Protein AF-A0A9D4TCZ4-F1 (afdb_monomer_lite)

Organism: Rhipicephalus sanguineus (NCBI:txid34632)

Structure (mmCIF, N/CA/C/O backbone):
data_AF-A0A9D4TCZ4-F1
#
_entry.id   AF-A0A9D4TCZ4-F1
#
loop_
_atom_site.group_PDB
_atom_site.id
_atom_site.type_symbol
_atom_site.label_atom_id
_atom_site.label_alt_id
_atom_site.label_comp_id
_atom_site.label_asym_id
_atom_site.label_entity_id
_atom_site.label_seq_id
_atom_site.pdbx_PDB_ins_code
_atom_site.Cartn_x
_atom_site.Cartn_y
_atom_site.Cartn_z
_atom_site.occupancy
_atom_site.B_iso_or_equiv
_atom_site.auth_seq_id
_atom_site.auth_comp_id
_atom_site.auth_asym_id
_atom_site.auth_atom_id
_atom_site.pdbx_PDB_model_num
ATOM 1 N N . MET A 1 1 ? -48.104 23.508 73.367 1.00 40.94 1 MET A N 1
ATOM 2 C CA . MET A 1 1 ? -46.845 22.809 73.702 1.00 40.94 1 MET A CA 1
ATOM 3 C C . MET A 1 1 ? -46.053 22.587 72.416 1.00 40.94 1 MET A C 1
ATOM 5 O O . MET A 1 1 ? -46.429 21.726 71.637 1.00 40.94 1 MET A O 1
ATOM 9 N N . LEU A 1 2 ? -45.010 23.385 72.168 1.00 32.75 2 LEU A N 1
ATOM 10 C CA . LEU A 1 2 ? -43.997 23.152 71.127 1.00 32.75 2 LEU A CA 1
ATOM 11 C C . LEU A 1 2 ? -42.649 22.969 71.839 1.00 32.75 2 LEU A C 1
ATOM 13 O O . LEU A 1 2 ? -42.319 23.770 72.711 1.00 32.75 2 LEU A O 1
ATOM 17 N N . ARG A 1 3 ? -41.881 21.933 71.485 1.00 42.09 3 ARG A N 1
ATOM 18 C CA . ARG A 1 3 ? -40.500 21.738 71.956 1.00 42.09 3 ARG A CA 1
ATOM 19 C C . ARG A 1 3 ? -39.529 21.979 70.799 1.00 42.09 3 ARG A C 1
ATOM 21 O O . ARG A 1 3 ? -39.479 21.187 69.866 1.00 42.09 3 ARG A O 1
ATOM 28 N N . LEU A 1 4 ? -38.755 23.060 70.895 1.00 38.50 4 LEU A N 1
ATOM 29 C CA . LEU A 1 4 ? -37.473 23.242 70.211 1.00 38.50 4 LEU A CA 1
ATOM 30 C C . LEU A 1 4 ? -36.360 22.705 71.125 1.00 38.50 4 LEU A C 1
ATOM 32 O O . LEU A 1 4 ? -36.320 23.098 72.288 1.00 38.50 4 LEU A O 1
ATOM 36 N N . ALA A 1 5 ? -35.437 21.890 70.601 1.00 44.22 5 ALA A N 1
ATOM 37 C CA . ALA A 1 5 ? -34.087 21.744 71.162 1.00 44.22 5 ALA A CA 1
ATOM 38 C C . ALA A 1 5 ? -33.084 21.154 70.139 1.00 44.22 5 ALA A C 1
ATOM 40 O O . ALA A 1 5 ? -33.000 19.948 69.952 1.00 44.22 5 ALA A O 1
ATOM 41 N N . ILE A 1 6 ? -32.373 22.070 69.471 1.00 43.00 6 ILE A N 1
ATOM 42 C CA . ILE A 1 6 ? -30.913 22.152 69.249 1.00 43.00 6 ILE A CA 1
ATOM 43 C C . ILE A 1 6 ? -30.169 20.899 68.733 1.00 43.00 6 ILE A C 1
ATOM 45 O O . ILE A 1 6 ? -29.884 19.948 69.455 1.00 43.00 6 ILE A O 1
ATOM 49 N N . SER A 1 7 ? -29.721 21.010 67.478 1.00 39.81 7 SER A N 1
ATOM 50 C CA . SER A 1 7 ? -28.703 20.187 66.819 1.00 39.81 7 SER A CA 1
ATOM 51 C C . SER A 1 7 ? -27.314 20.378 67.447 1.00 39.81 7 SER A C 1
ATOM 53 O O . SER A 1 7 ? -26.782 21.490 67.451 1.00 39.81 7 SER A O 1
ATOM 55 N N . GLY A 1 8 ? -26.698 19.294 67.918 1.00 38.28 8 GLY A N 1
ATOM 56 C CA . GLY A 1 8 ? -25.312 19.271 68.387 1.00 38.28 8 GLY A CA 1
ATOM 57 C C . GLY A 1 8 ? -24.343 18.858 67.279 1.00 38.28 8 GLY A C 1
ATOM 58 O O . GLY A 1 8 ? -24.307 17.697 66.880 1.00 38.28 8 GLY A O 1
ATOM 59 N N . ALA A 1 9 ? -23.539 19.806 66.800 1.00 46.94 9 ALA A N 1
ATOM 60 C CA . ALA A 1 9 ? -22.347 19.540 66.005 1.00 46.94 9 ALA A CA 1
ATOM 61 C C . ALA A 1 9 ? -21.207 19.075 66.929 1.00 46.94 9 ALA A C 1
ATOM 63 O O . ALA A 1 9 ? -20.765 19.831 67.791 1.00 46.94 9 ALA A O 1
ATOM 64 N N . GLY A 1 10 ? -20.713 17.850 66.734 1.00 36.66 10 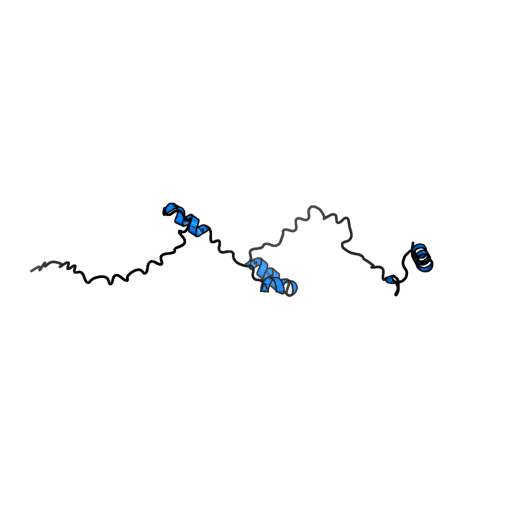GLY A N 1
ATOM 65 C CA . GLY A 1 10 ? -19.543 17.313 67.430 1.00 36.66 10 GLY A CA 1
ATOM 66 C C . GLY A 1 10 ? -18.476 16.865 66.435 1.00 36.66 10 GLY A C 1
ATOM 67 O O . GLY A 1 10 ? -18.611 15.822 65.804 1.00 36.66 10 GLY A O 1
ATOM 68 N N . ARG A 1 11 ? -17.417 17.667 66.284 1.00 43.06 11 ARG A N 1
ATOM 69 C CA . ARG A 1 11 ? -16.150 17.268 65.655 1.00 43.06 11 ARG A CA 1
ATOM 70 C C . ARG A 1 11 ? -15.230 16.681 66.731 1.00 43.06 11 ARG A C 1
ATOM 72 O O . ARG A 1 11 ? -14.922 17.380 67.688 1.00 43.06 11 ARG A O 1
ATOM 79 N N . SER A 1 12 ? -14.700 15.483 66.512 1.00 42.00 12 SER A N 1
ATOM 80 C CA . SER A 1 12 ? -13.406 15.029 67.054 1.00 42.00 12 SER A CA 1
ATOM 81 C C . SER A 1 12 ? -12.914 13.871 66.170 1.00 42.00 12 SER A C 1
ATOM 83 O O . SER A 1 12 ? -13.595 12.875 65.981 1.00 42.00 12 SER A O 1
ATOM 85 N N . LEU A 1 13 ? -11.910 14.094 65.319 1.00 50.56 13 LEU A N 1
ATOM 86 C CA . LEU A 1 13 ? -10.487 13.869 65.602 1.00 50.56 13 LEU A CA 1
ATOM 87 C C . LEU A 1 13 ? -10.168 12.440 66.076 1.00 50.56 13 LEU A C 1
ATOM 89 O O . LEU A 1 13 ? -9.758 12.231 67.211 1.00 50.56 13 LEU A O 1
ATOM 93 N N . THR A 1 14 ? -10.233 11.477 65.157 1.00 47.97 14 THR A N 1
ATOM 94 C CA . THR A 1 14 ? -9.394 10.270 65.208 1.00 47.97 14 THR A CA 1
ATOM 95 C C . THR A 1 14 ? -8.518 10.214 63.956 1.00 47.97 14 THR A C 1
ATOM 97 O O . THR A 1 14 ? -8.865 9.698 62.902 1.00 47.97 14 THR A O 1
ATOM 100 N N . GLN A 1 15 ? -7.399 10.925 64.089 1.00 46.31 15 GLN A N 1
ATOM 101 C CA . GLN A 1 15 ? -6.061 10.607 63.589 1.00 46.31 15 GLN A CA 1
ATOM 102 C C . GLN A 1 15 ? -5.980 9.737 62.326 1.00 46.31 15 GLN A C 1
ATOM 104 O O . GLN A 1 15 ? -6.103 8.514 62.351 1.00 46.31 15 GLN A O 1
ATOM 109 N N . GLY A 1 16 ? -5.652 10.403 61.217 1.00 41.22 16 GLY A N 1
ATOM 110 C CA . GLY A 1 16 ? -5.162 9.747 60.020 1.00 41.22 16 GLY A CA 1
ATOM 111 C C . GLY A 1 16 ? -3.884 8.970 60.317 1.00 41.22 16 GLY A C 1
ATOM 112 O O . GLY A 1 16 ? -2.894 9.529 60.787 1.00 41.22 16 GLY A O 1
ATOM 113 N N . LEU A 1 17 ? -3.891 7.683 59.977 1.00 43.88 17 LEU A N 1
ATOM 114 C CA . LEU A 1 17 ? -2.668 6.931 59.753 1.00 43.88 17 LEU A CA 1
ATOM 115 C C . LEU A 1 17 ? -1.963 7.554 58.545 1.00 43.88 17 LEU A C 1
ATOM 117 O O . LEU A 1 17 ? -2.272 7.261 57.388 1.00 43.88 17 LEU A O 1
ATOM 121 N N . PHE A 1 18 ? -1.028 8.457 58.832 1.00 44.56 18 PHE A N 1
ATOM 122 C CA . PHE A 1 18 ? -0.021 8.922 57.895 1.00 44.56 18 PHE A CA 1
ATOM 123 C C . PHE A 1 18 ? 0.784 7.698 57.455 1.00 44.56 18 PHE A C 1
ATOM 125 O O . PHE A 1 18 ? 1.733 7.283 58.116 1.00 44.56 18 PHE A O 1
ATOM 132 N N . ARG A 1 19 ? 0.380 7.073 56.344 1.00 48.72 19 ARG A N 1
ATOM 133 C CA . ARG A 1 19 ? 1.273 6.179 55.610 1.00 48.72 19 ARG A CA 1
ATOM 134 C C . ARG A 1 19 ? 2.506 7.020 55.286 1.00 48.72 19 ARG A C 1
ATOM 136 O O . ARG A 1 19 ? 2.330 8.009 54.569 1.00 48.72 19 ARG A O 1
ATOM 143 N N . PRO A 1 20 ? 3.718 6.682 55.764 1.00 47.28 20 PRO A N 1
ATOM 144 C CA . PRO A 1 20 ? 4.897 7.335 55.238 1.00 47.28 20 PRO A CA 1
ATOM 145 C C . PRO A 1 20 ? 4.882 7.032 53.746 1.00 47.28 20 PRO A C 1
ATOM 147 O O . PRO A 1 20 ? 5.000 5.880 53.322 1.00 47.28 20 PRO A O 1
ATOM 150 N N . SER A 1 21 ? 4.626 8.056 52.934 1.00 60.12 21 SER A N 1
ATOM 151 C CA . SER A 1 21 ? 4.855 7.947 51.510 1.00 60.12 21 SER A CA 1
ATOM 152 C C . SER A 1 21 ? 6.332 7.617 51.398 1.00 60.12 21 SER A C 1
ATOM 154 O O . SER A 1 21 ? 7.166 8.487 51.654 1.00 60.12 21 SER A O 1
ATOM 156 N N . VAL A 1 22 ? 6.667 6.368 51.079 1.00 57.19 22 VAL A N 1
ATOM 157 C CA . VAL A 1 22 ? 7.992 6.039 50.571 1.00 57.19 22 VAL A CA 1
ATOM 158 C C . VAL A 1 22 ? 8.093 6.829 49.276 1.00 57.19 22 VAL A C 1
ATOM 160 O O . VAL A 1 22 ? 7.634 6.404 48.215 1.00 57.19 22 VAL A O 1
ATOM 163 N N . GLN A 1 23 ? 8.572 8.065 49.390 1.00 60.69 23 GLN A N 1
ATOM 164 C CA . GLN A 1 23 ? 8.903 8.888 48.252 1.00 60.69 23 GLN A CA 1
ATOM 165 C C . GLN A 1 23 ? 10.064 8.153 47.605 1.00 60.69 23 GLN A C 1
ATOM 167 O O . GLN A 1 23 ? 11.177 8.169 48.121 1.00 60.69 23 GLN A O 1
ATOM 172 N N . GLN A 1 24 ? 9.794 7.431 46.517 1.00 57.09 24 GLN A N 1
ATOM 173 C CA . GLN A 1 24 ? 10.859 6.899 45.682 1.00 57.09 24 GLN A CA 1
ATOM 174 C C . GLN A 1 24 ? 11.724 8.089 45.258 1.00 57.09 24 GLN A C 1
ATOM 176 O O . GLN A 1 24 ? 11.332 8.867 44.384 1.00 57.09 24 GLN A O 1
ATOM 181 N N . VAL A 1 25 ? 12.883 8.250 45.897 1.00 54.94 25 VAL A N 1
ATOM 182 C CA . VAL A 1 25 ? 13.890 9.231 45.506 1.00 54.94 25 VAL A CA 1
ATOM 183 C C . VAL A 1 25 ? 14.442 8.753 44.172 1.00 54.94 25 VAL A C 1
ATOM 185 O O . VAL A 1 25 ? 15.337 7.916 44.089 1.00 54.94 25 VAL A O 1
ATOM 188 N N . ARG A 1 26 ? 13.835 9.228 43.084 1.00 56.09 26 ARG A N 1
ATOM 189 C CA . ARG A 1 26 ? 14.352 9.005 41.737 1.00 56.09 26 ARG A CA 1
ATOM 190 C C . ARG A 1 26 ? 15.627 9.833 41.610 1.00 56.09 26 ARG A C 1
ATOM 192 O O . ARG A 1 26 ? 15.556 11.033 41.370 1.00 56.09 26 ARG A O 1
ATOM 199 N N . TRP A 1 27 ? 16.778 9.185 41.771 1.00 50.53 27 TRP A N 1
ATOM 200 C CA . TRP A 1 27 ? 18.110 9.782 41.613 1.00 50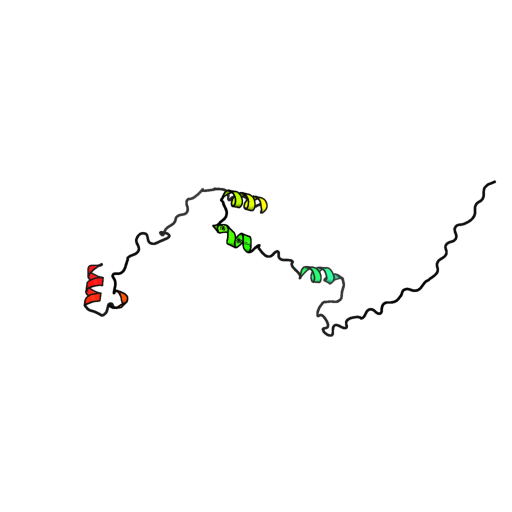.53 27 TRP A CA 1
ATOM 201 C C . TRP A 1 27 ? 18.348 10.384 40.213 1.00 50.53 27 TRP A C 1
ATOM 203 O O . TRP A 1 27 ? 19.207 11.240 40.035 1.00 50.53 27 TRP A O 1
ATOM 213 N N . ALA A 1 28 ? 17.528 10.026 39.221 1.00 56.47 28 ALA A N 1
ATOM 214 C CA . ALA A 1 28 ? 17.439 10.746 37.960 1.00 56.47 28 ALA A CA 1
ATOM 215 C C . ALA A 1 28 ? 16.517 11.968 38.116 1.00 56.47 28 ALA A C 1
ATOM 217 O O . ALA A 1 28 ? 15.288 11.856 38.014 1.00 56.47 28 ALA A O 1
ATOM 218 N N . LYS A 1 29 ? 17.108 13.149 38.335 1.00 57.91 29 LYS A N 1
ATOM 219 C CA . LYS A 1 29 ? 16.420 14.446 38.265 1.00 57.91 29 LYS A CA 1
ATOM 220 C C . LYS A 1 29 ? 15.816 14.576 36.866 1.00 57.91 29 LYS A C 1
ATOM 222 O O . LYS A 1 29 ? 16.492 14.914 35.901 1.00 57.91 29 LYS A O 1
ATOM 227 N N . SER A 1 30 ? 14.547 14.199 36.727 1.00 63.16 30 SER A N 1
ATOM 228 C CA . SER A 1 30 ? 13.843 14.238 35.449 1.00 63.16 30 SER A CA 1
ATOM 229 C C . SER A 1 30 ? 13.981 15.648 34.875 1.00 63.16 30 SER A C 1
ATOM 231 O O . SER A 1 30 ? 13.511 16.587 35.509 1.00 63.16 30 SER A O 1
ATOM 233 N N . ASN A 1 31 ? 14.543 15.790 33.669 1.00 69.56 31 ASN A N 1
ATOM 234 C CA . ASN A 1 31 ? 14.749 17.070 32.966 1.00 69.56 31 ASN A CA 1
ATOM 235 C C . ASN A 1 31 ? 13.424 17.705 32.470 1.00 69.56 31 ASN A C 1
ATOM 237 O O . ASN A 1 31 ? 13.322 18.317 31.414 1.00 69.56 31 ASN A O 1
ATOM 241 N N . LYS A 1 32 ? 12.341 17.454 33.208 1.00 73.31 32 LYS A N 1
ATOM 242 C CA . LYS A 1 32 ? 10.990 17.925 32.949 1.00 73.31 32 LYS A CA 1
ATOM 243 C C . LYS A 1 32 ? 10.777 19.140 33.826 1.00 73.31 32 LYS A C 1
ATOM 245 O O . LYS A 1 32 ? 10.970 19.074 35.036 1.00 73.31 32 LYS A O 1
ATOM 250 N N . HIS A 1 33 ? 10.313 20.214 33.215 1.00 78.12 33 HIS A N 1
ATOM 251 C CA . HIS A 1 33 ? 9.979 21.422 33.939 1.00 78.12 33 HIS A CA 1
ATOM 252 C C . HIS A 1 33 ? 8.887 21.157 35.001 1.00 78.12 33 HIS A C 1
ATOM 254 O O . HIS A 1 33 ? 7.930 20.411 34.759 1.00 78.12 33 HIS A O 1
ATOM 260 N N . TRP A 1 34 ? 9.054 21.747 36.188 1.00 80.62 34 TRP A N 1
ATOM 261 C CA . TRP A 1 34 ? 8.249 21.463 37.380 1.00 80.62 34 TRP A CA 1
ATOM 262 C C . TRP A 1 34 ? 6.879 22.164 37.380 1.00 80.62 34 TRP A C 1
ATOM 264 O O . TRP A 1 34 ? 5.937 21.622 37.958 1.00 80.62 34 TRP A O 1
ATOM 274 N N . LEU A 1 35 ? 6.725 23.309 36.690 1.00 87.38 35 LEU A N 1
ATOM 275 C CA . LEU A 1 35 ? 5.454 24.045 36.656 1.00 87.38 35 LEU A CA 1
ATOM 276 C C . LEU A 1 35 ? 4.285 23.180 36.122 1.00 87.38 35 LEU A C 1
ATOM 278 O O . LEU A 1 35 ? 4.409 22.540 35.065 1.00 87.38 35 LEU A O 1
ATOM 282 N N . PRO A 1 36 ? 3.104 23.217 36.777 1.00 87.94 36 PRO A N 1
ATOM 283 C CA . PRO A 1 36 ? 1.916 22.459 36.369 1.00 87.94 36 PRO A CA 1
ATOM 284 C C . PRO A 1 36 ? 1.425 22.747 34.945 1.00 87.94 36 PRO A C 1
ATOM 286 O O . PRO A 1 36 ? 0.876 21.848 34.306 1.00 87.94 36 PRO A O 1
ATOM 289 N N . LYS A 1 37 ? 1.691 23.952 34.418 1.00 88.88 37 LYS A N 1
ATOM 290 C CA . LYS A 1 37 ? 1.358 24.373 33.043 1.00 88.88 37 LYS A CA 1
ATOM 291 C C . LYS A 1 37 ? 1.818 23.356 31.987 1.00 88.88 37 LYS A C 1
ATOM 293 O O . LYS A 1 37 ? 1.110 23.091 31.021 1.00 88.88 37 LYS A O 1
ATOM 298 N N . TRP A 1 38 ? 2.962 22.706 32.206 1.00 89.75 38 TRP A N 1
ATOM 299 C CA . TRP A 1 38 ? 3.558 21.760 31.253 1.00 89.75 38 TRP A CA 1
ATOM 300 C C . TRP A 1 38 ? 3.084 20.308 31.440 1.00 89.75 38 TRP A C 1
ATOM 302 O O . TRP A 1 38 ? 3.515 19.415 30.709 1.00 89.75 38 TRP A O 1
ATOM 312 N N . LYS A 1 39 ? 2.197 20.020 32.408 1.00 87.56 39 LYS A N 1
ATOM 313 C CA . LYS A 1 39 ? 1.676 18.662 32.674 1.00 87.56 39 LYS A CA 1
ATOM 314 C C . LYS A 1 39 ? 0.900 18.096 31.480 1.00 87.56 39 LYS A C 1
ATOM 316 O O . LYS A 1 39 ? 1.076 16.924 31.152 1.00 87.56 39 LYS A O 1
ATOM 321 N N . ALA A 1 40 ? 0.097 18.922 30.807 1.00 88.00 40 ALA A N 1
ATOM 322 C CA . ALA A 1 40 ? -0.677 18.505 29.638 1.00 88.00 40 ALA A CA 1
ATOM 323 C C . ALA A 1 40 ? 0.235 18.067 28.479 1.00 88.00 40 ALA A C 1
ATOM 325 O O . ALA A 1 40 ? 0.065 16.980 27.934 1.00 88.00 40 ALA A O 1
ATOM 326 N N . LEU A 1 41 ? 1.268 18.854 28.168 1.00 88.94 41 LEU A N 1
ATOM 327 C CA . LEU A 1 41 ? 2.248 18.533 27.124 1.00 88.94 41 LEU A CA 1
ATOM 328 C C . LEU A 1 41 ? 3.054 17.269 27.462 1.00 88.94 41 LEU A C 1
ATOM 330 O O . LEU A 1 41 ? 3.225 16.392 26.617 1.00 88.94 41 LEU A O 1
ATOM 334 N N . ARG A 1 42 ? 3.446 17.097 28.734 1.00 86.38 42 ARG A N 1
ATOM 335 C CA . ARG A 1 42 ? 4.091 15.860 29.212 1.00 86.38 42 ARG A CA 1
ATOM 336 C C . ARG A 1 42 ? 3.217 14.617 29.070 1.00 86.38 42 ARG A C 1
ATOM 338 O O . ARG A 1 42 ? 3.773 13.528 28.946 1.00 86.38 42 ARG A O 1
ATOM 345 N N . ARG A 1 43 ? 1.889 14.764 29.109 1.00 86.69 43 ARG A N 1
ATOM 346 C CA . ARG A 1 43 ? 0.933 13.678 28.853 1.00 86.69 43 ARG A CA 1
ATOM 347 C C . ARG A 1 43 ? 0.789 13.402 27.355 1.00 86.69 43 ARG A C 1
ATOM 349 O O . ARG A 1 43 ? 0.746 12.241 26.972 1.00 86.69 43 ARG A O 1
ATOM 356 N N . ARG A 1 44 ? 0.765 14.446 26.518 1.00 89.19 44 ARG A N 1
ATOM 357 C CA . ARG A 1 44 ? 0.574 14.340 25.056 1.00 89.19 44 ARG A CA 1
ATOM 358 C C . ARG A 1 44 ? 1.730 13.665 24.314 1.00 89.19 44 ARG A C 1
ATOM 360 O O . ARG A 1 44 ? 1.492 13.110 23.254 1.00 89.19 44 ARG A O 1
ATOM 367 N N . LYS A 1 45 ? 2.948 13.657 24.870 1.00 84.19 45 LYS A N 1
ATOM 368 C CA . LYS A 1 45 ? 4.103 12.971 24.255 1.00 84.19 45 LYS A CA 1
ATOM 369 C C . LYS A 1 45 ? 3.902 11.461 24.058 1.00 84.19 45 LYS A C 1
ATOM 371 O O . LYS A 1 45 ? 4.599 10.855 23.258 1.00 84.19 45 LYS A O 1
ATOM 376 N N . VAL A 1 46 ? 3.022 10.840 24.849 1.00 86.81 46 VAL A N 1
ATOM 377 C CA . VAL A 1 46 ? 2.717 9.411 24.739 1.00 86.81 46 VAL A CA 1
ATOM 378 C C . VAL A 1 46 ? 1.540 9.277 23.787 1.00 86.81 46 VAL A C 1
ATOM 380 O O . VAL A 1 46 ? 0.382 9.379 24.193 1.00 86.81 46 VAL A O 1
ATOM 383 N N . ILE A 1 47 ? 1.856 9.099 22.509 1.00 87.88 47 ILE A N 1
ATOM 384 C CA . ILE A 1 47 ? 0.860 8.853 21.471 1.00 87.88 47 ILE A CA 1
ATOM 385 C C . ILE A 1 47 ? 0.529 7.364 21.515 1.00 87.88 47 ILE A C 1
ATOM 387 O O . ILE A 1 47 ? 1.403 6.519 21.338 1.00 87.88 47 ILE A O 1
ATOM 391 N N . LYS A 1 48 ? -0.736 7.037 21.786 1.00 86.81 48 LYS A N 1
ATOM 392 C CA . LYS A 1 48 ? -1.225 5.663 21.665 1.00 86.81 48 LYS A CA 1
ATOM 393 C C . LYS A 1 48 ? -1.476 5.393 20.188 1.00 86.81 48 LYS A C 1
ATOM 395 O O . LYS A 1 48 ? -2.512 5.787 19.660 1.00 86.81 48 LYS A O 1
ATOM 400 N N . ILE A 1 49 ? -0.504 4.778 19.530 1.00 86.94 49 ILE A N 1
ATOM 401 C CA . ILE A 1 49 ? -0.647 4.309 18.154 1.00 86.94 49 ILE A CA 1
ATOM 402 C C . ILE A 1 49 ? -1.409 2.986 18.222 1.00 86.94 49 ILE A C 1
ATOM 404 O O . ILE A 1 49 ? -1.029 2.096 18.984 1.00 86.94 49 ILE A O 1
ATOM 408 N N . LYS A 1 50 ? -2.505 2.866 17.472 1.00 84.81 50 LYS A N 1
ATOM 409 C CA . LYS A 1 50 ? -3.129 1.562 17.247 1.00 84.81 50 LYS A CA 1
ATOM 410 C C . LYS A 1 50 ? -2.243 0.827 16.251 1.00 84.81 50 LYS A C 1
ATOM 412 O O . LYS A 1 50 ? -2.046 1.318 15.142 1.00 84.81 50 LYS A O 1
ATOM 417 N N . LEU A 1 51 ? -1.646 -0.279 16.685 1.00 84.19 51 LEU A N 1
ATOM 418 C CA . LEU A 1 51 ? -0.920 -1.151 15.772 1.00 84.19 51 LEU A CA 1
ATOM 419 C C . LEU A 1 51 ? -1.918 -1.716 14.751 1.00 84.19 51 LEU A C 1
ATOM 421 O O . LEU A 1 51 ? -3.052 -2.008 15.135 1.00 84.19 51 LEU A O 1
ATOM 425 N N . PRO A 1 52 ? -1.525 -1.846 13.476 1.00 83.38 52 PRO A N 1
ATOM 426 C CA . PRO A 1 52 ? -2.318 -2.572 12.495 1.00 83.38 52 PRO A CA 1
ATOM 427 C C . PRO A 1 52 ? -2.526 -4.023 12.932 1.00 83.38 52 PRO A C 1
ATOM 429 O O . PRO A 1 52 ? -1.669 -4.609 13.598 1.00 83.38 52 PRO A O 1
ATOM 432 N N . GLU A 1 53 ? -3.637 -4.619 12.516 1.00 84.19 53 GLU A N 1
ATOM 433 C CA . GLU A 1 53 ? -3.918 -6.024 12.783 1.00 84.19 53 GLU A CA 1
ATOM 434 C C . GLU A 1 53 ? -3.195 -6.902 11.749 1.00 84.19 53 GLU A C 1
ATOM 436 O O . GLU A 1 53 ? -3.517 -6.926 10.560 1.00 84.19 53 GLU A O 1
ATOM 441 N N . PHE A 1 54 ? -2.129 -7.575 12.188 1.00 80.19 54 PHE A N 1
ATOM 442 C CA . PHE A 1 54 ? -1.218 -8.310 11.300 1.00 80.19 54 PHE A CA 1
ATOM 443 C C . PHE A 1 54 ? -1.818 -9.593 10.714 1.00 80.19 54 PHE A C 1
ATOM 445 O O . PHE A 1 54 ? -1.320 -10.086 9.701 1.00 80.19 54 PHE A O 1
ATOM 452 N N . GLU A 1 55 ? -2.846 -10.154 11.348 1.00 80.12 55 GLU A N 1
ATOM 453 C CA . GLU A 1 55 ? -3.563 -11.325 10.834 1.00 80.12 55 GLU A CA 1
ATOM 454 C C . GLU A 1 55 ? -4.440 -10.931 9.646 1.00 80.12 55 GLU A C 1
ATOM 456 O O . GLU A 1 55 ? -4.365 -11.554 8.589 1.00 80.12 55 GLU A O 1
ATOM 461 N N . GLU A 1 56 ? -5.159 -9.812 9.747 1.00 74.75 56 GLU A N 1
ATOM 462 C CA . GLU A 1 56 ? -5.973 -9.296 8.646 1.00 74.75 56 GLU A CA 1
ATOM 463 C C . GLU A 1 56 ? -5.153 -9.007 7.386 1.00 74.75 56 GLU A C 1
ATOM 465 O O . GLU A 1 56 ? -5.618 -9.260 6.276 1.00 74.75 56 GLU A O 1
ATOM 470 N N . MET A 1 57 ? -3.919 -8.513 7.545 1.00 76.88 57 MET A N 1
ATOM 471 C CA . MET A 1 57 ? -3.021 -8.262 6.414 1.00 76.88 57 MET A CA 1
ATOM 472 C C . MET A 1 57 ? -2.559 -9.549 5.725 1.00 76.88 57 MET A C 1
ATOM 474 O O . MET A 1 57 ? -2.408 -9.546 4.508 1.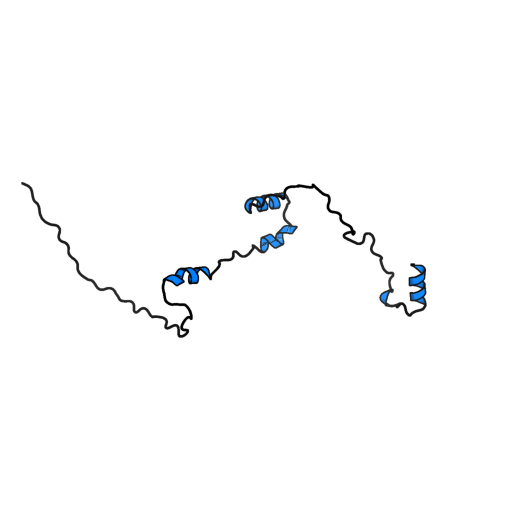00 76.88 57 MET A O 1
ATOM 478 N N . ARG A 1 58 ? -2.364 -10.643 6.473 1.00 81.31 58 ARG A N 1
ATOM 479 C CA . ARG A 1 58 ? -1.980 -11.949 5.908 1.00 81.31 58 ARG A CA 1
ATOM 480 C C . ARG A 1 58 ? -3.139 -12.649 5.206 1.00 81.31 58 ARG A C 1
ATOM 482 O O . ARG A 1 58 ? -2.918 -13.342 4.222 1.00 81.31 58 ARG A O 1
ATOM 489 N N . HIS A 1 59 ? -4.363 -12.455 5.689 1.00 81.12 59 HIS A N 1
ATOM 490 C CA . HIS A 1 59 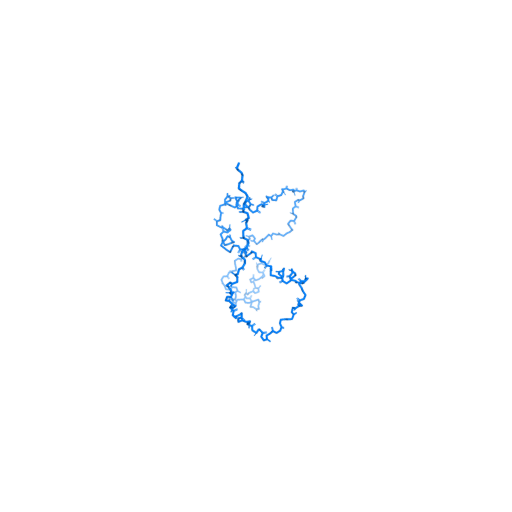? -5.555 -13.076 5.112 1.00 81.12 59 HIS A CA 1
ATOM 491 C C . HIS A 1 59 ? -6.171 -12.284 3.951 1.00 81.12 59 HIS A C 1
ATOM 493 O O . HIS A 1 59 ? -7.157 -12.742 3.380 1.00 81.12 59 HIS A O 1
ATOM 499 N N . ARG A 1 60 ? -5.606 -11.130 3.558 1.00 77.62 60 ARG A N 1
ATOM 500 C CA . ARG A 1 60 ? -6.112 -10.335 2.421 1.00 77.62 60 ARG A CA 1
ATOM 501 C C . ARG A 1 60 ? -6.254 -11.138 1.135 1.00 77.62 60 ARG A C 1
ATOM 503 O O . ARG A 1 60 ? -7.277 -11.003 0.475 1.00 77.62 60 ARG A O 1
ATOM 510 N N . ASP A 1 61 ? -5.291 -12.002 0.842 1.00 81.00 61 ASP A N 1
ATOM 511 C CA . ASP A 1 61 ? -5.273 -12.779 -0.401 1.00 81.00 61 ASP A CA 1
ATOM 512 C C . ASP A 1 61 ? -6.238 -13.979 -0.374 1.00 81.00 61 ASP A C 1
ATOM 514 O O . ASP A 1 61 ? -6.526 -14.569 -1.410 1.00 81.00 61 ASP A O 1
ATOM 518 N N . GLN A 1 62 ? -6.741 -14.350 0.810 1.00 85.19 62 GLN A N 1
ATOM 519 C CA . GLN A 1 62 ? -7.616 -15.511 1.025 1.00 85.19 62 GLN A CA 1
ATOM 520 C C . GLN A 1 62 ? -9.086 -15.124 1.246 1.00 85.19 62 GLN A C 1
ATOM 522 O O . GLN A 1 62 ? -9.942 -16.004 1.296 1.00 85.19 62 GLN A O 1
ATOM 527 N N . MET A 1 63 ? -9.388 -13.833 1.414 1.00 82.31 63 MET A N 1
ATOM 528 C CA . MET A 1 63 ? -10.751 -13.372 1.676 1.00 82.31 63 MET A CA 1
ATOM 529 C C . MET A 1 63 ? -11.629 -13.447 0.431 1.00 82.31 63 MET A C 1
ATOM 531 O O . MET A 1 63 ? -11.206 -13.136 -0.684 1.00 82.31 63 MET A O 1
ATOM 535 N N . THR A 1 64 ? -12.900 -13.783 0.640 1.00 91.69 64 THR A N 1
ATOM 536 C CA . THR A 1 64 ? -13.893 -13.680 -0.426 1.00 91.69 64 THR A CA 1
ATOM 537 C C . THR A 1 64 ? -14.165 -12.204 -0.764 1.00 91.69 64 THR A C 1
ATOM 539 O O . THR A 1 64 ? -14.039 -11.318 0.092 1.00 91.69 64 THR A O 1
ATOM 542 N N . PRO A 1 65 ? -14.587 -11.889 -2.002 1.00 87.44 65 PRO A N 1
ATOM 543 C CA . PRO A 1 65 ? -14.910 -10.515 -2.388 1.00 87.44 65 PRO A CA 1
ATOM 544 C C . PRO A 1 65 ? -16.007 -9.867 -1.527 1.00 87.44 65 PRO A C 1
ATOM 546 O O . PRO A 1 65 ? -16.030 -8.645 -1.372 1.00 87.44 65 PRO A O 1
ATOM 549 N N . GLU A 1 66 ? -16.924 -10.663 -0.971 1.00 88.25 66 GLU A N 1
ATOM 550 C CA . GLU A 1 66 ? -18.008 -10.187 -0.104 1.00 88.25 66 GLU A CA 1
ATOM 551 C C . GLU A 1 66 ? -17.502 -9.794 1.285 1.00 88.25 66 GLU A C 1
ATOM 553 O O . GLU A 1 66 ? -17.797 -8.693 1.756 1.00 88.25 66 GLU A O 1
ATOM 558 N N . GLU A 1 67 ? -16.666 -10.636 1.896 1.00 89.31 67 GLU A N 1
ATOM 559 C CA . GLU A 1 67 ? -15.993 -10.334 3.164 1.00 89.31 67 GLU A CA 1
ATOM 560 C C . GLU A 1 67 ? -15.113 -9.088 3.039 1.00 89.31 67 GLU A C 1
ATOM 562 O O . GLU A 1 67 ? -15.116 -8.223 3.917 1.00 89.31 67 GLU A O 1
ATOM 567 N N . MET A 1 68 ? -14.413 -8.937 1.909 1.00 87.88 68 MET A N 1
ATOM 568 C CA . MET A 1 68 ? -13.607 -7.747 1.640 1.00 87.88 68 MET A CA 1
ATOM 569 C C . MET A 1 68 ? -14.469 -6.478 1.586 1.00 87.88 68 MET A C 1
ATOM 571 O O . MET A 1 68 ? -14.116 -5.468 2.195 1.00 87.88 68 MET A O 1
ATOM 575 N N . ARG A 1 69 ? -15.629 -6.516 0.914 1.00 87.38 69 ARG A N 1
ATOM 576 C CA . ARG A 1 69 ? -16.568 -5.378 0.878 1.00 87.38 69 ARG A CA 1
ATOM 577 C C . ARG A 1 69 ? -17.134 -5.050 2.260 1.00 87.38 69 ARG A C 1
ATOM 579 O O . ARG A 1 69 ? -17.268 -3.869 2.580 1.00 87.38 69 ARG A O 1
ATOM 586 N N . ALA A 1 70 ? -17.454 -6.062 3.067 1.00 89.62 70 ALA A N 1
ATOM 587 C CA . ALA A 1 70 ? -17.938 -5.869 4.433 1.00 89.62 70 ALA A CA 1
ATOM 588 C C . ALA A 1 70 ? -16.888 -5.155 5.298 1.00 89.62 70 ALA A C 1
ATOM 590 O O . ALA A 1 70 ? -17.190 -4.120 5.893 1.00 89.62 70 ALA A O 1
ATOM 591 N N . LYS A 1 71 ? -15.630 -5.614 5.261 1.00 88.06 71 LYS A N 1
ATOM 592 C CA . LYS A 1 71 ? -14.521 -4.980 5.992 1.00 88.06 71 LYS A CA 1
ATOM 593 C C . LYS A 1 71 ? -14.238 -3.552 5.535 1.00 88.06 71 LYS A C 1
ATOM 595 O O . LYS A 1 71 ? -14.053 -2.667 6.365 1.00 88.06 71 LYS A O 1
ATOM 600 N N . LEU A 1 72 ? -14.243 -3.294 4.226 1.00 87.62 72 LEU A N 1
ATOM 601 C CA . LEU A 1 72 ? -14.071 -1.934 3.699 1.00 87.62 72 LEU A CA 1
ATOM 602 C C . LEU A 1 72 ? -15.171 -0.991 4.212 1.00 87.62 72 LEU A C 1
ATOM 604 O O . LEU A 1 72 ? -14.892 0.153 4.573 1.00 87.62 72 LEU A O 1
ATOM 608 N N . LYS A 1 73 ? -16.407 -1.493 4.331 1.00 89.88 73 LYS A N 1
ATOM 609 C CA . LYS A 1 73 ? -17.535 -0.744 4.895 1.00 89.88 73 LYS A CA 1
ATOM 610 C C . LYS A 1 73 ? -17.382 -0.492 6.398 1.00 89.88 73 LYS A C 1
ATOM 612 O O . LYS A 1 73 ? -17.660 0.621 6.837 1.00 89.88 73 LYS A O 1
ATOM 617 N N . GLU A 1 74 ? -16.914 -1.472 7.170 1.00 89.56 74 GLU A N 1
ATOM 618 C CA . GLU A 1 74 ? -16.605 -1.313 8.603 1.00 89.56 74 GLU A CA 1
ATOM 619 C C . GLU A 1 74 ? -15.501 -0.277 8.844 1.00 89.56 74 GLU A C 1
ATOM 621 O O . GLU A 1 74 ? -15.591 0.534 9.765 1.00 89.56 74 GLU A O 1
ATOM 626 N N . GLN A 1 75 ? -14.490 -0.252 7.972 1.00 88.06 75 GLN A N 1
ATOM 627 C CA . GLN A 1 75 ? -13.406 0.732 7.999 1.00 88.06 75 GLN A CA 1
ATOM 628 C C . GLN A 1 75 ? -13.844 2.126 7.520 1.00 88.06 75 GLN A C 1
ATOM 630 O O . GLN A 1 75 ? -13.083 3.086 7.650 1.00 88.06 75 GLN A O 1
ATOM 635 N N . GLY A 1 76 ? -15.058 2.259 6.975 1.00 89.31 76 GLY A N 1
ATOM 636 C CA . GLY A 1 76 ? -15.566 3.510 6.413 1.00 89.31 76 GLY A CA 1
ATOM 637 C C . GLY A 1 76 ? -14.871 3.922 5.113 1.00 89.31 76 GLY A C 1
ATOM 638 O O . GLY A 1 76 ? -14.913 5.096 4.744 1.00 89.31 76 GLY A O 1
ATOM 639 N N . VAL A 1 77 ? -14.225 2.979 4.422 1.00 87.69 77 VAL A N 1
ATOM 640 C CA . VAL A 1 77 ? -13.568 3.211 3.135 1.00 87.69 77 VAL A CA 1
ATOM 641 C C . VAL A 1 77 ? -14.611 3.045 2.036 1.00 87.69 77 VAL A C 1
ATOM 643 O O . VAL A 1 77 ? -15.100 1.946 1.773 1.00 87.69 77 VAL A O 1
ATOM 646 N N . ALA A 1 78 ? -14.979 4.156 1.401 1.00 84.81 78 ALA A N 1
ATOM 647 C CA . ALA A 1 78 ? -15.811 4.112 0.208 1.00 84.81 78 ALA A CA 1
ATOM 648 C C . ALA A 1 78 ? -15.009 3.517 -0.964 1.00 84.81 78 ALA A C 1
ATOM 650 O O . ALA A 1 78 ? -13.803 3.758 -1.047 1.00 84.81 78 ALA A O 1
ATOM 651 N N . PRO A 1 79 ? -15.648 2.767 -1.880 1.00 85.19 79 PRO A N 1
ATOM 652 C CA . PRO A 1 79 ? -14.989 2.384 -3.120 1.00 85.19 79 PRO A CA 1
ATOM 653 C C . PRO A 1 79 ? -14.599 3.640 -3.904 1.00 85.19 79 PRO A C 1
ATOM 655 O O . PRO A 1 79 ? -15.333 4.637 -3.900 1.00 85.19 79 PRO A O 1
ATOM 658 N N . ASP A 1 80 ? -13.462 3.579 -4.593 1.00 83.31 80 ASP A N 1
ATOM 659 C CA . ASP A 1 80 ? -13.030 4.675 -5.453 1.00 83.31 80 ASP A CA 1
ATOM 660 C C . ASP A 1 80 ? -14.069 4.945 -6.544 1.00 83.31 80 ASP A C 1
ATOM 662 O O . ASP A 1 80 ? -14.660 4.037 -7.138 1.00 83.31 80 ASP A O 1
ATOM 666 N N . ARG A 1 81 ? -14.318 6.232 -6.798 1.00 81.19 81 ARG A N 1
ATOM 667 C CA . ARG A 1 81 ? -15.261 6.656 -7.834 1.00 81.19 81 ARG A CA 1
ATOM 668 C C . ARG A 1 81 ? -14.649 6.371 -9.212 1.00 81.19 81 ARG A C 1
ATOM 670 O O . ARG A 1 81 ? -13.530 6.819 -9.453 1.00 81.19 81 ARG A O 1
ATOM 677 N N . PRO A 1 82 ? -15.369 5.715 -10.140 1.00 81.31 82 PRO A N 1
ATOM 678 C CA . PRO A 1 82 ? -14.840 5.330 -11.448 1.00 81.31 82 PRO A CA 1
ATOM 679 C C . PRO A 1 82 ? -14.848 6.508 -12.437 1.00 81.31 82 PRO A C 1
ATOM 681 O O . PRO A 1 82 ? -15.387 6.400 -13.537 1.00 81.31 82 PRO A O 1
ATOM 684 N N . TRP A 1 83 ? -14.291 7.660 -12.053 1.00 74.81 83 TRP A N 1
ATOM 685 C CA . TRP A 1 83 ? -14.095 8.784 -12.970 1.00 74.81 83 TRP A CA 1
ATOM 686 C C . TRP A 1 83 ? -13.006 8.412 -13.981 1.00 74.81 83 TRP A C 1
ATOM 688 O O . TRP A 1 83 ? -11.828 8.692 -13.785 1.00 74.81 83 TRP A O 1
ATOM 698 N N . ASN A 1 84 ? -13.397 7.724 -15.051 1.00 78.44 84 ASN A N 1
ATOM 699 C CA . ASN A 1 84 ? -12.499 7.322 -16.128 1.00 78.44 84 ASN A CA 1
ATOM 700 C C . ASN A 1 84 ? -12.523 8.365 -17.253 1.00 78.44 84 ASN A C 1
ATOM 702 O O . ASN A 1 84 ? -12.953 8.082 -18.368 1.00 78.44 84 ASN A O 1
ATOM 706 N N . GLU A 1 85 ? -12.129 9.601 -16.942 1.00 82.62 85 GLU A N 1
ATOM 707 C CA . GLU A 1 85 ? -12.116 10.693 -17.927 1.00 82.62 85 GLU A CA 1
ATOM 708 C C . GLU A 1 85 ? -11.062 10.462 -19.014 1.00 82.62 85 GLU A C 1
ATOM 710 O O . GLU A 1 85 ? -11.279 10.785 -20.181 1.00 82.62 85 GLU A O 1
ATOM 715 N N . ARG A 1 86 ? -9.916 9.880 -18.640 1.00 85.44 86 ARG A N 1
ATOM 716 C CA . ARG A 1 86 ? -8.811 9.612 -19.557 1.00 85.44 86 ARG A CA 1
ATOM 717 C C . ARG A 1 86 ? -8.235 8.217 -19.314 1.00 85.44 86 ARG A C 1
ATOM 719 O O . ARG A 1 86 ? -7.803 7.944 -18.193 1.00 85.44 86 ARG A O 1
ATOM 726 N N . PRO A 1 87 ? -8.160 7.360 -20.349 1.00 87.12 87 PRO A N 1
ATOM 727 C CA . PRO A 1 87 ? -7.529 6.057 -20.214 1.00 87.12 87 PRO A CA 1
ATOM 728 C C . PRO A 1 87 ? -6.049 6.227 -19.858 1.00 87.12 87 PRO A C 1
ATOM 730 O O . PRO A 1 87 ? -5.362 7.108 -20.386 1.00 87.12 87 PRO A O 1
ATOM 733 N N . MET A 1 88 ? -5.553 5.373 -18.965 1.00 84.19 88 MET A N 1
ATOM 734 C CA . MET A 1 88 ? -4.130 5.331 -18.643 1.00 84.19 88 MET A CA 1
ATOM 735 C C . MET A 1 88 ? -3.354 4.856 -19.874 1.00 84.19 88 MET A C 1
ATOM 737 O O . MET A 1 88 ? -3.592 3.763 -20.385 1.00 84.19 88 MET A O 1
ATOM 741 N N . VAL A 1 89 ? -2.428 5.684 -20.361 1.00 90.19 89 VAL A N 1
ATOM 742 C CA . VAL A 1 89 ? -1.544 5.313 -21.471 1.00 90.19 89 VAL A CA 1
ATOM 743 C C . VAL A 1 89 ? -0.428 4.442 -20.907 1.00 90.19 89 VAL A C 1
ATOM 745 O O . VAL A 1 89 ? 0.530 4.944 -20.323 1.00 90.19 89 VAL A O 1
ATOM 748 N N . ILE A 1 90 ? -0.573 3.130 -21.059 1.00 90.75 90 ILE A N 1
ATOM 749 C CA . ILE A 1 90 ? 0.463 2.160 -20.709 1.00 90.75 90 ILE A CA 1
ATOM 750 C C . ILE A 1 90 ? 1.365 2.001 -21.936 1.00 90.75 90 ILE A C 1
ATOM 752 O O . ILE A 1 90 ? 0.972 1.396 -22.928 1.00 90.75 90 ILE A O 1
ATOM 756 N N . SER A 1 91 ? 2.557 2.595 -21.890 1.00 92.75 91 SER A N 1
ATOM 757 C CA . SER A 1 91 ? 3.495 2.613 -23.023 1.00 92.75 91 SER A CA 1
ATOM 758 C C . SER A 1 91 ? 4.301 1.323 -23.186 1.00 92.75 91 SER A C 1
ATOM 760 O O . SER A 1 91 ? 4.844 1.079 -24.258 1.00 92.75 91 SER A O 1
ATOM 762 N N . CYS A 1 92 ? 4.403 0.513 -22.132 1.00 90.00 92 CYS A N 1
ATOM 763 C CA . CYS A 1 92 ? 5.223 -0.696 -22.095 1.00 90.00 92 CYS A CA 1
ATOM 764 C C . CYS A 1 92 ? 4.376 -1.884 -21.627 1.00 90.00 92 CYS A C 1
ATOM 766 O O . CYS A 1 92 ? 3.535 -1.725 -20.743 1.00 90.00 92 CYS A O 1
ATOM 768 N N . SER A 1 93 ? 4.607 -3.081 -22.170 1.00 90.31 93 SER A N 1
ATOM 769 C CA . SER A 1 93 ? 3.954 -4.292 -21.663 1.00 90.31 93 SER A CA 1
ATOM 770 C C . SER A 1 93 ? 4.418 -4.596 -20.232 1.00 90.31 93 SER A C 1
ATOM 772 O O . SER A 1 93 ? 5.580 -4.396 -19.886 1.00 90.31 93 SER A O 1
ATOM 774 N N . GLY A 1 94 ? 3.508 -5.084 -19.382 1.00 89.44 94 GLY A N 1
ATOM 775 C CA . GLY A 1 94 ? 3.813 -5.401 -17.977 1.00 89.44 94 GLY A CA 1
ATOM 776 C C . GLY A 1 94 ? 4.688 -6.645 -17.777 1.00 89.44 94 GLY A C 1
ATOM 777 O O . GLY A 1 94 ? 5.169 -6.879 -16.673 1.00 89.44 94 GLY A O 1
ATOM 778 N N . GLY A 1 95 ? 4.901 -7.442 -18.825 1.00 88.94 95 GLY A N 1
ATOM 779 C CA . GLY A 1 95 ? 5.700 -8.661 -18.778 1.00 88.94 95 GLY A CA 1
ATOM 780 C C . GLY A 1 95 ? 6.188 -9.100 -20.158 1.00 88.94 95 GLY A C 1
ATOM 781 O O . GLY A 1 95 ? 5.872 -8.475 -21.176 1.00 88.94 95 GLY A O 1
ATOM 782 N N . VAL A 1 96 ? 6.970 -10.180 -20.163 1.00 89.25 96 VAL A N 1
ATOM 783 C CA . VAL A 1 96 ? 7.431 -10.878 -21.370 1.00 89.25 96 VAL A CA 1
ATOM 784 C C . VAL A 1 96 ? 6.348 -11.874 -21.780 1.00 89.25 96 VAL A C 1
ATOM 786 O O . VAL A 1 96 ? 5.959 -1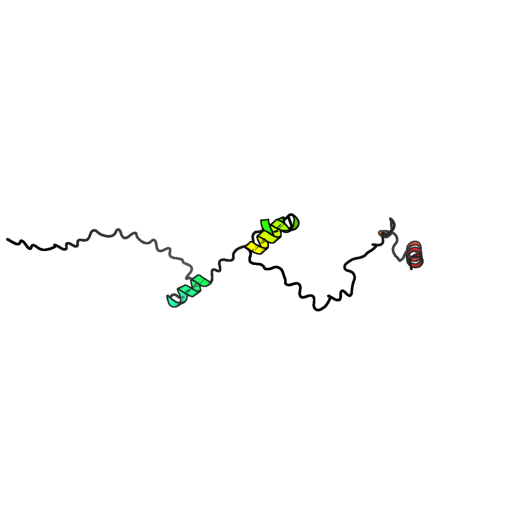2.706 -20.965 1.00 89.25 96 VAL A O 1
ATOM 789 N N . PHE A 1 97 ? 5.844 -11.776 -23.012 1.00 87.94 97 PHE A N 1
ATOM 790 C CA . PHE A 1 97 ? 4.779 -12.663 -23.500 1.00 87.94 97 PHE A CA 1
ATOM 791 C C . PHE A 1 97 ? 5.275 -14.097 -23.692 1.00 87.94 97 PHE A C 1
ATOM 793 O O . PHE A 1 97 ? 4.677 -15.033 -23.172 1.00 87.94 97 PHE A O 1
ATOM 800 N N . GLU A 1 98 ? 6.399 -14.258 -24.386 1.00 88.56 98 GLU A N 1
ATOM 801 C CA . GLU A 1 98 ? 7.005 -15.558 -24.660 1.00 88.56 98 GLU A CA 1
ATOM 802 C C . GLU A 1 98 ? 8.474 -15.506 -24.230 1.00 88.56 98 GLU A C 1
ATOM 804 O O . GLU A 1 98 ? 9.307 -14.936 -24.940 1.00 88.56 98 GLU A O 1
ATOM 809 N N . PRO A 1 99 ? 8.811 -15.999 -23.022 1.00 88.25 99 PRO A N 1
ATOM 810 C CA . PRO A 1 99 ? 10.190 -16.006 -22.567 1.00 88.25 99 PRO A CA 1
ATOM 811 C C . PRO A 1 99 ? 10.997 -16.995 -23.406 1.00 88.25 99 PRO A C 1
ATOM 813 O O . PRO A 1 99 ? 10.616 -18.155 -23.560 1.00 88.25 99 PRO A O 1
ATOM 816 N N . TYR A 1 100 ? 12.137 -16.541 -23.921 1.00 84.81 100 TYR A N 1
ATOM 817 C CA . TYR A 1 100 ? 13.091 -17.424 -24.577 1.00 84.81 100 TYR A CA 1
ATOM 818 C C . TYR A 1 100 ? 13.557 -18.506 -23.596 1.00 84.81 100 TYR A C 1
ATOM 820 O O . TYR A 1 100 ? 14.032 -18.200 -22.500 1.00 84.81 100 TYR A O 1
ATOM 828 N N . LEU A 1 101 ? 13.413 -19.769 -23.999 1.00 84.62 101 LEU A N 1
ATOM 829 C CA . LEU A 1 101 ? 13.929 -20.923 -23.274 1.00 84.62 101 LEU A CA 1
ATOM 830 C C . LEU A 1 101 ? 15.321 -21.243 -23.828 1.00 84.62 101 LEU A C 1
ATOM 832 O O . LEU A 1 101 ? 15.410 -21.787 -24.932 1.00 84.62 101 LEU A O 1
ATOM 836 N N . PRO A 1 102 ? 16.408 -20.897 -23.115 1.00 83.31 102 PRO A N 1
ATOM 837 C CA . PRO A 1 102 ? 17.744 -21.186 -23.606 1.00 83.31 102 PRO A CA 1
ATOM 838 C C . PRO A 1 102 ? 17.951 -22.707 -23.719 1.00 83.31 102 PRO A C 1
ATOM 840 O O . PRO A 1 102 ? 17.532 -23.449 -22.824 1.00 83.31 102 PRO A O 1
ATOM 843 N N . PRO A 1 103 ? 18.595 -23.192 -24.796 1.00 80.25 103 PRO A N 1
ATOM 844 C CA . PRO A 1 103 ? 18.902 -24.606 -24.959 1.00 80.25 103 PRO A CA 1
ATOM 845 C C . PRO A 1 103 ? 19.870 -25.087 -23.868 1.00 80.25 103 PRO A C 1
ATOM 847 O O . PRO A 1 103 ? 20.724 -24.340 -23.378 1.00 80.25 103 PRO A O 1
ATOM 850 N N . GLU A 1 104 ? 19.753 -26.361 -23.487 1.00 74.56 104 GLU A N 1
ATOM 851 C CA . GLU A 1 104 ? 20.576 -26.966 -22.438 1.00 74.56 104 GLU A CA 1
ATOM 852 C C . GLU A 1 104 ? 22.074 -26.859 -22.780 1.00 74.56 104 GLU A C 1
ATOM 854 O O . GLU A 1 104 ? 22.577 -27.525 -23.683 1.00 74.56 104 GLU A O 1
ATOM 859 N N . GLY A 1 105 ? 22.805 -26.009 -22.050 1.00 74.69 105 GLY A N 1
ATOM 860 C CA . GLY A 1 105 ? 24.248 -25.810 -22.243 1.00 74.69 105 GLY A CA 1
ATOM 861 C C . GLY A 1 105 ? 24.689 -24.396 -22.630 1.00 74.69 105 GLY A C 1
ATOM 862 O O . GLY A 1 105 ? 25.897 -24.170 -22.703 1.00 74.69 105 GLY A O 1
ATOM 863 N N . ASP A 1 106 ? 23.763 -23.444 -22.777 1.00 68.31 106 ASP A N 1
ATOM 864 C CA . ASP A 1 106 ? 24.051 -22.021 -23.060 1.00 68.31 106 ASP A CA 1
ATOM 865 C C . ASP A 1 106 ? 25.018 -21.376 -22.034 1.00 68.31 106 ASP A C 1
ATOM 867 O O . ASP A 1 106 ? 25.846 -20.533 -22.358 1.00 68.31 106 ASP A O 1
ATOM 871 N N . GLY A 1 107 ? 25.039 -21.870 -20.789 1.00 66.69 107 GLY A N 1
ATOM 872 C CA . GLY A 1 107 ? 26.000 -21.424 -19.769 1.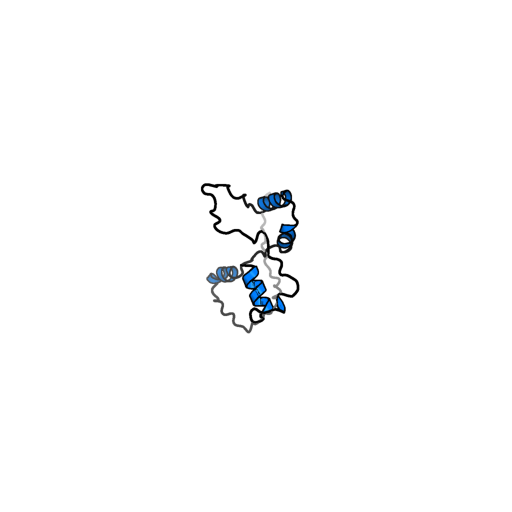00 66.69 107 GLY A CA 1
ATOM 873 C C . GLY A 1 107 ? 27.444 -21.933 -19.939 1.00 66.69 107 GLY A C 1
ATOM 874 O O . GLY A 1 107 ? 28.349 -21.405 -19.296 1.00 66.69 107 GLY A O 1
ATOM 875 N N . LYS A 1 108 ? 27.689 -22.966 -20.762 1.00 65.94 108 LYS A N 1
ATOM 876 C CA . LYS A 1 108 ? 29.037 -23.534 -21.003 1.00 65.94 108 LYS A CA 1
ATOM 877 C C . LYS A 1 108 ? 29.688 -22.985 -22.270 1.00 65.94 108 LYS A C 1
ATOM 879 O O . LYS A 1 108 ? 30.914 -22.998 -22.376 1.00 65.94 108 LYS A O 1
ATOM 884 N N . VAL A 1 109 ? 28.885 -22.526 -23.227 1.00 62.94 109 VAL A N 1
ATOM 885 C CA . VAL A 1 109 ? 29.358 -22.024 -24.516 1.00 62.94 109 VAL A CA 1
ATOM 886 C C . VAL A 1 109 ? 29.345 -20.500 -24.470 1.00 62.94 109 VAL A C 1
ATOM 888 O O . VAL A 1 109 ? 28.377 -19.849 -24.828 1.00 62.94 109 VAL A O 1
ATOM 891 N N . SER A 1 110 ? 30.435 -19.908 -23.987 1.00 64.12 110 SER A N 1
ATOM 892 C CA . SER A 1 110 ? 30.572 -18.450 -23.972 1.00 64.12 110 SER A CA 1
ATOM 893 C C . SER A 1 110 ? 30.743 -17.890 -25.390 1.00 64.12 110 SER A C 1
ATOM 895 O O . SER A 1 110 ? 31.243 -18.577 -26.286 1.00 64.12 110 SER A O 1
ATOM 897 N N . LEU A 1 111 ? 30.406 -16.607 -25.572 1.00 61.31 111 LEU A N 1
ATOM 898 C CA . LEU A 1 111 ? 30.539 -15.844 -26.828 1.00 61.31 111 LEU A CA 1
ATOM 899 C C . LEU A 1 111 ? 31.922 -15.959 -27.501 1.00 61.31 111 LEU A C 1
ATOM 901 O O . LEU A 1 111 ? 32.045 -15.756 -28.705 1.00 61.31 111 LEU A O 1
ATOM 905 N N . LEU A 1 112 ? 32.965 -16.284 -26.731 1.00 64.38 112 LEU A N 1
ATOM 906 C CA . LEU A 1 112 ? 34.342 -16.431 -27.212 1.00 64.38 112 LEU A CA 1
ATOM 907 C C . LEU A 1 112 ? 34.607 -17.772 -27.916 1.00 64.38 112 LEU A C 1
ATOM 909 O O . LEU A 1 112 ? 35.624 -17.927 -28.593 1.00 64.38 112 LEU A O 1
ATOM 913 N N . THR A 1 113 ? 33.716 -18.754 -27.770 1.00 69.62 113 THR A N 1
ATOM 914 C CA . THR A 1 113 ? 33.854 -20.060 -28.421 1.00 69.62 113 THR A CA 1
ATOM 915 C C . THR A 1 113 ? 33.254 -19.995 -29.822 1.00 69.62 113 THR A C 1
ATOM 917 O O . THR A 1 113 ? 32.147 -19.492 -30.000 1.00 69.62 113 THR A O 1
ATOM 920 N N . LYS A 1 114 ? 33.933 -20.572 -30.826 1.00 69.25 114 LYS A N 1
ATOM 921 C CA . LYS A 1 114 ? 33.437 -20.615 -32.218 1.00 69.25 114 LYS A CA 1
ATOM 922 C C . LYS A 1 114 ? 32.001 -21.151 -32.325 1.00 69.25 114 LYS A C 1
ATOM 924 O O . LYS A 1 114 ? 31.222 -20.634 -33.112 1.00 69.25 114 LYS A O 1
ATOM 929 N N . ALA A 1 115 ? 31.652 -22.148 -31.509 1.00 69.06 115 ALA A N 1
ATOM 930 C CA . ALA A 1 115 ? 30.302 -22.706 -31.448 1.00 69.06 115 ALA A CA 1
ATOM 931 C C . ALA A 1 115 ? 29.253 -21.699 -30.929 1.00 69.06 115 ALA A C 1
ATOM 933 O O . ALA A 1 115 ? 28.168 -21.624 -31.495 1.00 69.06 115 ALA A O 1
ATOM 934 N N . GLY A 1 116 ? 29.589 -20.885 -29.921 1.00 68.44 116 GLY A N 1
ATOM 935 C CA . GLY A 1 116 ? 28.684 -19.878 -29.349 1.00 68.44 116 GLY A CA 1
ATOM 936 C C . GLY A 1 116 ? 28.484 -18.670 -30.263 1.00 68.44 116 GLY A C 1
ATOM 937 O O . GLY A 1 116 ? 27.372 -18.168 -30.392 1.00 68.44 116 GLY A O 1
ATOM 938 N N . ALA A 1 117 ? 29.532 -18.248 -30.979 1.00 68.25 117 ALA A N 1
ATOM 939 C CA . ALA A 1 117 ? 29.431 -17.172 -31.968 1.00 68.25 117 ALA A CA 1
ATOM 940 C C . ALA A 1 117 ? 28.510 -17.540 -33.149 1.00 68.25 117 ALA A C 1
ATOM 942 O O . ALA A 1 117 ? 27.740 -16.704 -33.617 1.00 68.25 117 ALA A O 1
ATOM 943 N N . VAL A 1 118 ? 28.550 -18.799 -33.603 1.00 71.81 118 VAL A N 1
ATOM 944 C CA . VAL A 1 118 ? 27.654 -19.302 -34.660 1.00 71.81 118 VAL A CA 1
ATOM 945 C C . VAL A 1 118 ? 26.209 -19.371 -34.170 1.00 71.81 118 VAL A C 1
ATOM 947 O O . VAL A 1 118 ? 25.307 -18.996 -34.908 1.00 71.81 118 VAL A O 1
ATOM 950 N N . GLN A 1 119 ? 25.981 -19.798 -32.926 1.00 71.62 119 GLN A N 1
ATOM 951 C CA . GLN A 1 119 ? 24.642 -19.851 -32.332 1.00 71.62 119 GLN A CA 1
ATOM 952 C C . GLN A 1 119 ? 24.034 -18.452 -32.153 1.00 71.62 119 GLN A C 1
ATOM 954 O O . GLN A 1 119 ? 22.873 -18.253 -32.498 1.00 71.62 119 GLN A O 1
ATOM 959 N N . ALA A 1 120 ? 24.823 -17.470 -31.705 1.00 66.31 120 ALA A N 1
ATOM 960 C CA . ALA A 1 120 ? 24.375 -16.083 -31.567 1.00 66.31 120 ALA A CA 1
ATOM 961 C C . ALA A 1 120 ? 24.062 -15.417 -32.922 1.00 66.31 120 ALA A C 1
ATOM 963 O O . ALA A 1 120 ? 23.073 -14.700 -33.024 1.00 66.31 120 ALA A O 1
ATOM 964 N N . HIS A 1 121 ? 24.867 -15.675 -33.962 1.00 65.56 121 HIS A N 1
ATOM 965 C CA . HIS A 1 121 ? 24.622 -15.157 -35.317 1.00 65.56 121 HIS A CA 1
ATOM 966 C C . HIS A 1 121 ? 23.472 -15.883 -36.035 1.00 65.56 121 HIS A C 1
ATOM 968 O O . HIS A 1 121 ? 22.801 -15.304 -36.878 1.00 65.56 121 HIS A O 1
ATOM 974 N N . ALA A 1 122 ? 23.245 -17.169 -35.765 1.00 65.50 122 ALA A N 1
ATOM 975 C CA . ALA A 1 122 ? 22.146 -17.915 -36.382 1.00 65.50 122 ALA A CA 1
ATOM 976 C C . ALA A 1 122 ? 20.769 -17.553 -35.797 1.00 65.50 122 ALA A C 1
ATOM 978 O O . ALA A 1 122 ? 19.753 -17.833 -36.428 1.00 65.50 122 ALA A O 1
ATOM 979 N N . ALA A 1 123 ? 20.741 -16.970 -34.594 1.00 59.81 123 ALA A N 1
ATOM 980 C CA . ALA A 1 123 ? 19.528 -16.553 -33.893 1.00 59.81 123 ALA A CA 1
ATOM 981 C C . ALA A 1 123 ? 19.189 -15.055 -34.058 1.00 59.81 123 ALA A C 1
ATOM 983 O O . ALA A 1 123 ? 18.156 -14.621 -33.547 1.00 59.81 123 ALA A O 1
ATOM 984 N N . SER A 1 124 ? 20.045 -14.277 -34.737 1.00 49.25 124 SER A N 1
ATOM 985 C CA . SER A 1 124 ? 19.804 -12.876 -35.130 1.00 49.25 124 SER A CA 1
ATOM 986 C C . SER A 1 124 ? 19.241 -12.780 -36.540 1.00 49.25 124 SER A C 1
ATOM 988 O O . SER A 1 124 ? 18.288 -11.998 -36.737 1.00 49.25 124 SER A O 1
#

Secondary structure (DSSP, 8-state):
--------------------------SS---S--SGGGHHHHHHTS-------HHHHHSGGGS-HHHHHHHHHHTT-PPPP---SS-----S-SS-SS-----TTTTTS-TTSHHHHHHHHH--

pLDDT: mean 73.0, std 16.79, range [32.75, 92.75]

Sequence (124 aa):
MLRLAISGAGRSLTQGLFRPSVQQVRWAKSNKHWLPKWKALRRRKVIKIKLPEFEEMRHRDQMTPEEMRAKLKEQGVAPDRPWNERPMVISCSGGVFEPYLPPEGDGKVSLLTKAGAVQAHAAS

Foldseek 3Di:
DDDDDDDDDDDDDDDDPPPPPPPPPPPPPPPDDDDPVCVVVVVVVDDPDDDDDVVCVVCVVVDDPVVVVVVCVVVVNDPDDPPPVDDDDDPDDPDDPDDDDDPPCLVPQDCPHPVNVCVVVVVD

Radius of gyration: 40.13 Å; chains: 1; bounding box: 81×51×110 Å